Protein AF-A0A5V8R9X7-F1 (afdb_monomer_lite)

Radius of gyration: 27.25 Å; chains: 1; bounding box: 71×39×80 Å

Sequence (173 aa):
MAIPPTCKEIFMNTALLAPFISIALSGVGVYTHYYFKKYQASMDQCQKVHKMMVDTLLGTKRLFSRSAPAQALKSELRIMQQQLSQEAQKLDKMTIRLPLKRLQREQRHILRHADWLLHYLDSHLADNEGKFFLFLHDLAMDSDDKVLDFLTSLHDTKRFRNCRLQTGSTTCP

Organism: Salmonella typhimurium (NCBI:txid90371)

Secondary structure (DSSP, 8-state):
-PPPPPHHHHHHHHHHHHHHHHHHHHHHHHHHHHHHHHHHHHHHHHHHHHHHHHHHHHHHHHHHTS---HHHHHHHHHHHHHHHHHHHHHHHHHHHT-S-HHHHHHHHHHHHHHHHHHHHHHHHHSS-HHHHHHHHHHHHTT--HHHHHHHHHHHTHHHHHHTS---------

Foldseek 3Di:
DDDPDDPVVVVVVVVVVVVVVVVVVVVVVVVVVVLVVLLVVLVVLLVVLLVLLVVLLVLLLCLLVDPDALVVSLVVSVVSLVVSVVSLVVSVVSLVPRPDVVSSVVSVLSSVLNVVSSVVSVVLSPDDSVSVSVVSVCSNVVNPPVVVVSVVSSVCVVVVVVVPPPPDDDDDD

Structure (mmCIF, N/CA/C/O backbone):
data_AF-A0A5V8R9X7-F1
#
_entry.id   AF-A0A5V8R9X7-F1
#
loop_
_atom_site.group_PDB
_atom_site.id
_atom_site.type_symbol
_atom_site.label_atom_id
_atom_site.label_alt_id
_atom_site.label_comp_id
_atom_site.label_asym_id
_atom_site.label_entity_id
_atom_site.label_seq_id
_atom_site.pdbx_PDB_ins_code
_atom_site.Cartn_x
_atom_site.Cartn_y
_atom_site.Cartn_z
_atom_site.occupancy
_atom_site.B_iso_or_equiv
_atom_site.auth_seq_id
_atom_site.auth_comp_id
_atom_site.auth_asym_id
_atom_site.auth_atom_id
_atom_site.pdbx_PDB_model_num
ATOM 1 N N . MET A 1 1 ? -50.287 -7.843 54.146 1.00 41.28 1 MET A N 1
ATOM 2 C CA . MET A 1 1 ? -49.637 -6.562 54.500 1.00 41.28 1 MET A CA 1
ATOM 3 C C . MET A 1 1 ? -48.149 -6.712 54.241 1.00 41.28 1 MET A C 1
ATOM 5 O O . MET A 1 1 ? -47.549 -7.597 54.833 1.00 41.28 1 MET A O 1
ATOM 9 N N . ALA A 1 2 ? -47.580 -5.938 53.314 1.00 51.66 2 ALA A N 1
ATOM 10 C CA . ALA A 1 2 ? -46.136 -5.924 53.084 1.00 51.66 2 ALA A CA 1
ATOM 11 C C . ALA A 1 2 ? -45.490 -5.000 54.125 1.00 51.66 2 ALA A C 1
ATOM 13 O O . ALA A 1 2 ? -45.875 -3.837 54.234 1.00 51.66 2 ALA A O 1
ATOM 14 N N . ILE A 1 3 ? -44.575 -5.540 54.928 1.00 56.75 3 ILE A N 1
ATOM 15 C CA . ILE A 1 3 ? -43.824 -4.782 55.933 1.00 56.75 3 ILE A CA 1
ATOM 16 C C . ILE A 1 3 ? -42.890 -3.826 55.171 1.00 56.75 3 ILE A C 1
ATOM 18 O O . ILE A 1 3 ? -42.148 -4.299 54.306 1.00 56.75 3 ILE A O 1
ATOM 22 N N . PRO A 1 4 ? -42.934 -2.504 55.420 1.00 57.56 4 PRO A N 1
ATOM 23 C CA . PRO A 1 4 ? -42.041 -1.576 54.743 1.00 57.56 4 PRO A CA 1
ATOM 24 C C . PRO A 1 4 ? -40.592 -1.858 55.174 1.00 57.56 4 PRO A C 1
ATOM 26 O O . PRO A 1 4 ? -40.348 -2.059 56.367 1.00 57.56 4 PRO A O 1
ATOM 29 N N . PRO A 1 5 ? -39.633 -1.888 54.233 1.00 59.72 5 PRO A N 1
ATOM 30 C CA . PRO A 1 5 ? -38.238 -2.162 54.554 1.00 59.72 5 PRO A CA 1
ATOM 31 C C . PRO A 1 5 ? -37.703 -1.108 55.525 1.00 59.72 5 PRO A C 1
ATOM 33 O O . PRO A 1 5 ? -38.011 0.084 55.418 1.00 59.72 5 PRO A O 1
ATOM 36 N N . THR A 1 6 ? -36.903 -1.543 56.495 1.00 61.88 6 THR A N 1
ATOM 37 C CA . THR A 1 6 ? -36.359 -0.634 57.515 1.00 61.88 6 THR A CA 1
ATOM 38 C C . THR A 1 6 ? -35.260 0.255 56.923 1.00 61.88 6 THR A C 1
ATOM 40 O O . THR A 1 6 ? -34.470 -0.192 56.094 1.00 61.88 6 THR A O 1
ATOM 43 N N . CYS A 1 7 ? -35.140 1.515 57.371 1.00 52.22 7 CYS A N 1
ATOM 44 C CA . CYS A 1 7 ? -34.107 2.453 56.883 1.00 52.22 7 CYS A CA 1
ATOM 45 C C . CYS A 1 7 ? -32.673 1.879 56.913 1.00 52.22 7 CYS A C 1
ATOM 47 O O . CYS A 1 7 ? -31.849 2.252 56.081 1.00 52.22 7 CYS A O 1
ATOM 49 N N . LYS A 1 8 ? -32.373 0.950 57.835 1.00 54.28 8 LYS A N 1
ATOM 50 C CA . LYS A 1 8 ? -31.089 0.229 57.897 1.00 54.28 8 LYS A CA 1
ATOM 51 C C . LYS A 1 8 ? -30.865 -0.711 56.706 1.00 54.28 8 LYS A C 1
A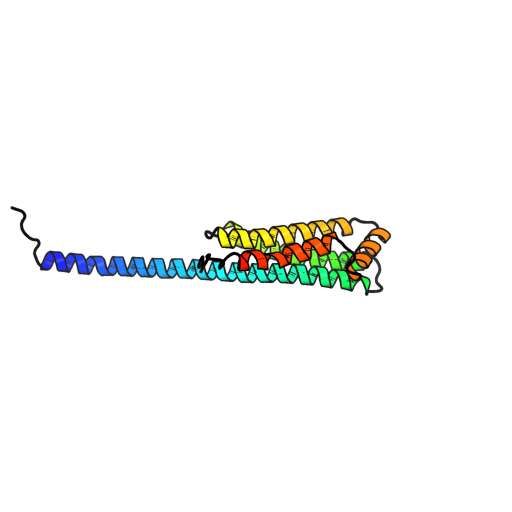TOM 53 O O . LYS A 1 8 ? -29.750 -0.749 56.196 1.00 54.28 8 LYS A O 1
ATOM 58 N N . GLU A 1 9 ? -31.890 -1.427 56.246 1.00 57.12 9 GLU A N 1
ATOM 59 C CA . GLU A 1 9 ? -31.803 -2.313 55.072 1.00 57.12 9 GLU A CA 1
ATOM 60 C C . GLU A 1 9 ? -31.612 -1.524 53.777 1.00 57.12 9 GLU A C 1
ATOM 62 O O . GLU A 1 9 ? -30.833 -1.930 52.915 1.00 57.12 9 GLU A O 1
ATOM 67 N N . ILE A 1 10 ? -32.275 -0.370 53.655 1.00 57.19 10 ILE A N 1
ATOM 68 C CA . ILE A 1 10 ? -32.095 0.529 52.510 1.00 57.19 10 ILE A CA 1
ATOM 69 C C . ILE A 1 10 ? -30.645 1.028 52.489 1.00 57.19 10 ILE A C 1
ATOM 71 O O . ILE A 1 10 ? -29.976 0.883 51.475 1.00 57.19 10 ILE A O 1
ATOM 75 N N . PHE A 1 11 ? -30.120 1.515 53.620 1.00 56.19 11 PHE A N 1
ATOM 76 C CA . PHE A 1 11 ? -28.756 2.052 53.713 1.00 56.19 11 PHE A CA 1
ATOM 77 C C . PHE A 1 11 ? -27.657 0.994 53.492 1.00 56.19 11 PHE A C 1
ATOM 79 O O . PHE A 1 11 ? -26.683 1.271 52.791 1.00 56.19 11 PHE A O 1
ATOM 86 N N . MET A 1 12 ? -27.810 -0.224 54.033 1.00 56.38 12 MET A N 1
ATOM 87 C CA . MET A 1 12 ? -26.865 -1.330 53.793 1.00 56.38 12 MET A CA 1
ATOM 88 C C . MET A 1 12 ? -26.815 -1.731 52.315 1.00 56.38 12 MET A C 1
ATOM 90 O O . MET A 1 12 ? -25.728 -1.957 51.781 1.00 56.38 12 MET A O 1
ATOM 94 N N . ASN A 1 13 ? -27.966 -1.769 51.638 1.00 60.09 13 ASN A N 1
ATOM 95 C CA . ASN A 1 13 ? -28.026 -2.092 50.214 1.00 60.09 13 ASN A CA 1
ATOM 96 C C . ASN A 1 13 ? -27.378 -1.004 49.349 1.00 60.09 13 ASN A C 1
ATOM 98 O O . ASN A 1 13 ? -26.625 -1.339 48.435 1.00 60.09 13 ASN A O 1
ATOM 102 N N . THR A 1 14 ? -27.573 0.285 49.653 1.00 57.34 14 THR A N 1
ATOM 103 C CA . THR A 1 14 ? -26.908 1.378 48.918 1.00 57.34 14 THR A CA 1
ATOM 104 C C . THR A 1 14 ? -25.397 1.416 49.164 1.00 57.34 14 THR A C 1
ATOM 106 O O . THR A 1 14 ? -24.632 1.667 48.231 1.00 57.34 14 THR A O 1
ATOM 109 N N . ALA A 1 15 ? -24.952 1.133 50.394 1.00 61.56 15 ALA A N 1
ATOM 110 C CA . ALA A 1 15 ? -23.534 1.091 50.761 1.00 61.56 15 ALA A CA 1
ATOM 111 C C . ALA A 1 15 ? -22.786 -0.091 50.124 1.00 61.56 15 ALA A C 1
ATOM 113 O O . ALA A 1 15 ? -21.604 0.038 49.817 1.00 61.56 15 ALA A O 1
ATOM 114 N N . LEU A 1 16 ? -23.468 -1.217 49.884 1.00 61.19 16 LEU A N 1
ATOM 115 C CA . LEU A 1 16 ? -22.927 -2.342 49.116 1.00 61.19 16 LEU A CA 1
ATOM 116 C C . LEU A 1 16 ? -22.958 -2.077 47.605 1.00 61.19 16 LEU A C 1
ATOM 118 O O . LEU A 1 16 ? -22.010 -2.438 46.915 1.00 61.19 16 LEU A O 1
ATOM 122 N N . LEU A 1 17 ? -23.989 -1.400 47.087 1.00 62.12 17 LEU A N 1
ATOM 123 C CA . LEU A 1 17 ? -24.125 -1.060 45.662 1.00 62.12 17 LEU A CA 1
ATOM 124 C C . LEU A 1 17 ? -23.114 -0.017 45.175 1.00 62.12 17 LEU A C 1
ATOM 126 O O . LEU A 1 17 ? -22.615 -0.137 44.057 1.00 62.12 17 LEU A O 1
ATOM 130 N N . ALA A 1 18 ? -22.791 0.995 45.982 1.00 66.00 18 ALA A N 1
ATOM 131 C CA . ALA A 1 18 ? -21.874 2.066 45.581 1.00 66.00 18 ALA A CA 1
ATOM 132 C C . ALA A 1 18 ? -20.462 1.564 45.178 1.00 66.00 18 ALA A C 1
ATOM 134 O O . ALA A 1 18 ? -19.974 1.979 44.123 1.00 66.00 18 ALA A O 1
ATOM 135 N N . PRO A 1 19 ? -19.819 0.632 45.914 1.00 70.06 19 PRO A N 1
ATOM 136 C CA . PRO A 1 19 ? -18.593 -0.037 45.484 1.00 70.06 19 PRO A CA 1
ATOM 137 C C . PRO A 1 19 ? -18.738 -0.778 44.151 1.00 70.06 19 PRO A C 1
ATOM 139 O O . PRO A 1 19 ? -17.878 -0.629 43.287 1.00 70.06 19 PRO A O 1
ATOM 142 N N . PHE A 1 20 ? -19.826 -1.530 43.942 1.00 61.88 20 PHE A N 1
ATOM 143 C CA . PHE A 1 20 ? -20.054 -2.252 42.681 1.00 61.88 20 PHE A CA 1
ATOM 144 C C . PHE A 1 20 ? -20.238 -1.300 41.496 1.00 61.88 20 PHE A C 1
ATOM 146 O O . PHE A 1 20 ? -19.642 -1.516 40.442 1.00 61.88 20 PHE A O 1
ATOM 153 N N . ILE A 1 21 ? -21.009 -0.224 41.674 1.00 63.03 21 ILE A N 1
ATOM 154 C CA . ILE A 1 21 ? -21.211 0.811 40.652 1.00 63.03 21 ILE A CA 1
ATOM 155 C C . ILE A 1 21 ? -19.882 1.510 40.336 1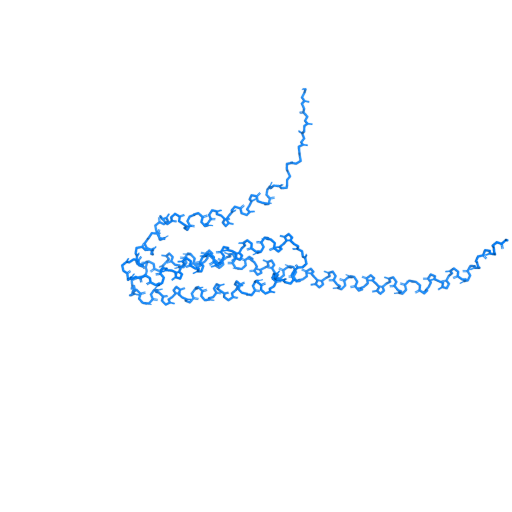.00 63.03 21 ILE A C 1
ATOM 157 O O . ILE A 1 21 ? -19.557 1.706 39.168 1.00 63.03 21 ILE A O 1
ATOM 161 N N . SER A 1 22 ? -19.082 1.833 41.355 1.00 61.75 22 SER A N 1
ATOM 162 C CA . SER A 1 22 ? -17.768 2.466 41.188 1.00 61.75 22 SER A CA 1
ATOM 163 C C . SER A 1 22 ? -16.769 1.558 40.458 1.00 61.75 22 SER A C 1
ATOM 165 O O . SER A 1 22 ? -16.110 1.992 39.512 1.00 61.75 22 SER A O 1
ATOM 167 N N . ILE A 1 23 ? -16.706 0.270 40.818 1.00 65.56 23 ILE A N 1
ATOM 168 C CA . ILE A 1 23 ? -15.865 -0.729 40.138 1.00 65.56 23 ILE A CA 1
ATOM 169 C C . ILE A 1 23 ? -16.316 -0.915 38.684 1.00 65.56 23 ILE A C 1
ATOM 171 O O . ILE A 1 23 ? -15.474 -0.950 37.786 1.00 65.56 23 ILE A O 1
ATOM 175 N N . ALA A 1 24 ? -17.625 -0.980 38.430 1.00 58.44 24 ALA A N 1
ATOM 176 C CA . ALA A 1 24 ? -18.168 -1.091 37.079 1.00 58.44 24 ALA A CA 1
ATOM 177 C C . ALA A 1 24 ? -17.845 0.150 36.230 1.00 58.44 24 ALA A C 1
ATOM 179 O O . ALA A 1 24 ? -17.362 0.010 35.108 1.00 58.44 24 ALA A O 1
ATOM 180 N N . LEU A 1 25 ? -18.035 1.361 36.763 1.00 62.69 25 LEU A N 1
ATOM 181 C CA . LEU A 1 25 ? -17.702 2.615 36.076 1.00 62.69 25 LEU A CA 1
ATOM 182 C C . LEU A 1 25 ? -16.195 2.751 35.819 1.00 62.69 25 LEU A C 1
ATOM 184 O O . LEU A 1 25 ? -15.800 3.157 34.727 1.00 62.69 25 LEU A O 1
ATOM 188 N N . SER A 1 26 ? -15.354 2.355 36.777 1.00 63.88 26 SER A N 1
ATOM 189 C CA . SER A 1 26 ? -13.895 2.311 36.618 1.00 63.88 26 SER A CA 1
ATOM 190 C C . SER A 1 26 ? -13.477 1.314 35.532 1.00 63.88 26 SER A C 1
ATOM 192 O O . SER A 1 26 ? -12.723 1.662 34.621 1.00 63.88 26 SER A O 1
ATOM 194 N N . GLY A 1 27 ? -14.043 0.103 35.545 1.00 60.56 27 GLY A N 1
ATOM 195 C CA . GLY A 1 27 ? -13.812 -0.912 34.515 1.00 60.56 27 GLY A CA 1
ATOM 196 C C . GLY A 1 27 ? -14.247 -0.451 33.121 1.00 60.56 27 GLY A C 1
ATOM 197 O O . GLY A 1 27 ? -13.505 -0.627 32.153 1.00 60.56 27 GLY A O 1
ATOM 198 N N . VAL A 1 28 ? -15.402 0.215 33.014 1.00 64.75 28 VAL A N 1
ATOM 199 C CA . VAL A 1 28 ? -15.878 0.837 31.767 1.00 64.75 28 VAL A CA 1
ATOM 200 C C . VAL A 1 28 ? -14.951 1.977 31.329 1.00 64.75 28 VAL A C 1
ATOM 202 O O . VAL A 1 28 ? -14.649 2.088 30.141 1.00 64.75 28 VAL A O 1
ATOM 205 N N . GLY A 1 29 ? -14.438 2.788 32.255 1.00 61.56 29 GLY A N 1
ATOM 206 C CA . GLY A 1 29 ? -13.463 3.847 31.976 1.00 61.56 29 GLY A CA 1
ATOM 207 C C . GLY A 1 29 ? -12.145 3.309 31.407 1.00 61.56 29 GLY A C 1
ATOM 208 O O . GLY A 1 29 ? -11.676 3.771 30.367 1.00 61.56 29 GLY A O 1
ATOM 209 N N . VAL A 1 30 ? -11.580 2.268 32.023 1.00 69.62 30 VAL A N 1
ATOM 210 C CA . VAL A 1 30 ? -10.359 1.604 31.533 1.00 69.62 30 VAL A CA 1
ATOM 211 C C . VAL A 1 30 ? -10.602 0.943 30.173 1.00 69.62 30 VAL A C 1
ATOM 213 O O . VAL A 1 30 ? -9.785 1.082 29.259 1.00 69.62 30 VAL A O 1
ATOM 216 N N . TYR A 1 31 ? -11.744 0.273 30.006 1.00 64.94 31 TYR A N 1
ATOM 217 C CA . TYR A 1 31 ? -12.138 -0.362 28.748 1.00 64.94 31 TYR A CA 1
ATOM 218 C C . TYR A 1 31 ? -12.273 0.668 27.619 1.00 64.94 31 TYR A C 1
ATOM 220 O O . TYR A 1 31 ? -11.653 0.535 26.563 1.00 64.94 31 TYR A O 1
ATOM 228 N N . THR A 1 32 ? -13.035 1.737 27.844 1.00 68.94 32 THR A N 1
ATOM 229 C CA . THR A 1 32 ? -13.243 2.804 26.854 1.00 68.94 32 THR A CA 1
ATOM 230 C C . THR A 1 32 ? -11.936 3.509 26.495 1.00 68.94 32 THR A C 1
ATOM 232 O O . THR A 1 32 ? -11.665 3.694 25.306 1.00 68.94 32 THR A O 1
ATOM 235 N N . HIS A 1 33 ? -11.077 3.805 27.475 1.00 75.38 33 HIS A N 1
ATOM 236 C CA . HIS A 1 33 ? -9.753 4.388 27.240 1.00 75.38 33 HIS A CA 1
ATOM 237 C C . HIS A 1 33 ? -8.843 3.467 26.409 1.00 75.38 33 HIS A C 1
ATOM 239 O O . HIS A 1 33 ? -8.207 3.917 25.450 1.00 75.38 33 HIS A O 1
ATOM 245 N N . TYR A 1 34 ? -8.817 2.167 26.722 1.00 78.06 34 TYR A N 1
ATOM 246 C CA . TYR A 1 34 ? -8.037 1.177 25.976 1.00 78.06 34 TYR A CA 1
ATOM 247 C C . TYR A 1 34 ? -8.439 1.130 24.494 1.00 78.06 34 TYR A C 1
ATOM 249 O O . TYR A 1 34 ? -7.583 1.216 23.606 1.00 78.06 34 TYR A O 1
ATOM 257 N N . TYR A 1 35 ? -9.742 1.044 24.211 1.00 76.12 35 TYR A N 1
ATOM 258 C CA . TYR A 1 35 ? -10.230 1.032 22.832 1.00 76.12 35 TYR A CA 1
ATOM 259 C C . TYR A 1 35 ? -9.989 2.369 22.129 1.00 76.12 35 TYR A C 1
ATOM 261 O O . TYR A 1 35 ? -9.578 2.356 20.970 1.00 76.12 35 TYR A O 1
ATOM 269 N N . PHE A 1 36 ? -10.156 3.503 22.817 1.00 79.56 36 PHE A N 1
ATOM 270 C CA . PHE A 1 36 ? -9.861 4.828 22.264 1.00 79.56 36 PHE A CA 1
ATOM 271 C C . PHE A 1 36 ? -8.408 4.950 21.793 1.00 79.56 36 PHE A C 1
ATOM 273 O O . PHE A 1 36 ? -8.159 5.315 20.642 1.00 79.56 36 PHE A O 1
ATOM 280 N N . LYS A 1 37 ? -7.447 4.537 22.626 1.00 84.44 37 LYS A N 1
ATOM 281 C CA . LYS A 1 37 ? -6.022 4.540 22.263 1.00 84.44 37 LYS A CA 1
ATOM 282 C C . LYS A 1 37 ? -5.735 3.647 21.052 1.00 84.44 37 LYS A C 1
ATOM 284 O O . LYS A 1 37 ? -4.972 4.026 20.164 1.00 84.44 37 LY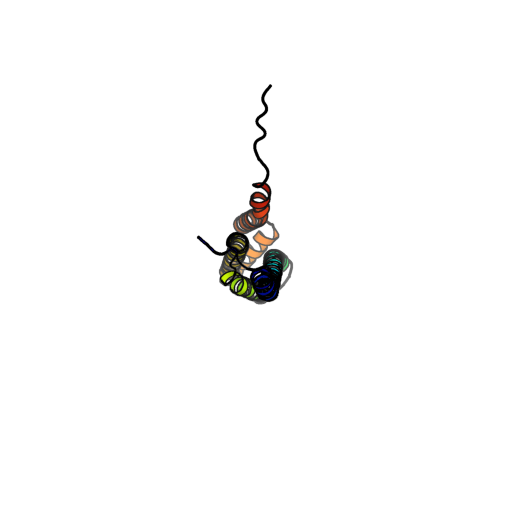S A O 1
ATOM 289 N N . LYS A 1 38 ? -6.379 2.476 20.981 1.00 83.31 38 LYS A N 1
ATOM 290 C CA . LYS A 1 38 ? -6.268 1.561 19.834 1.00 83.31 38 LYS A CA 1
ATOM 291 C C . LYS A 1 38 ? -6.850 2.173 18.553 1.00 83.31 38 LYS A C 1
ATOM 293 O O . LYS A 1 38 ? -6.259 2.008 17.486 1.00 83.31 38 LYS A O 1
ATOM 298 N N . TYR A 1 39 ? -7.971 2.890 18.649 1.00 82.12 39 TYR A N 1
ATOM 299 C CA . TYR A 1 39 ? -8.571 3.603 17.518 1.00 82.12 39 TYR A CA 1
ATOM 300 C C . TYR A 1 39 ? -7.651 4.703 16.992 1.00 82.12 39 TYR A C 1
ATOM 302 O O . TYR A 1 39 ? -7.429 4.776 15.783 1.00 82.12 39 TYR A O 1
ATOM 310 N N . GLN A 1 40 ? -7.078 5.508 17.886 1.00 83.44 40 GLN A N 1
ATOM 311 C CA . GLN A 1 40 ? -6.169 6.587 17.510 1.00 83.44 40 GLN A CA 1
ATOM 312 C C . GLN A 1 40 ? -4.903 6.052 16.831 1.00 83.44 40 GLN A C 1
ATOM 314 O O . GLN A 1 40 ? -4.611 6.442 15.705 1.00 83.44 40 GLN A O 1
ATOM 319 N N . ALA A 1 41 ? -4.236 5.058 17.427 1.00 87.25 41 ALA A N 1
ATOM 320 C CA . ALA A 1 41 ? -3.049 4.439 16.828 1.00 87.25 41 ALA A CA 1
ATOM 321 C C . ALA A 1 41 ? -3.327 3.853 15.432 1.00 87.25 41 ALA A C 1
ATOM 323 O O . ALA A 1 41 ? -2.495 3.927 14.528 1.00 87.25 41 ALA A O 1
ATOM 324 N N . SER A 1 42 ? -4.516 3.279 15.242 1.00 85.25 42 SER A N 1
ATOM 325 C CA . SER A 1 42 ? -4.938 2.740 13.954 1.00 85.25 42 SER A CA 1
ATOM 326 C C . SER A 1 42 ? -5.206 3.832 12.911 1.00 85.25 42 SER A C 1
ATOM 328 O O . SER A 1 42 ? -4.931 3.622 11.730 1.00 85.25 42 SER A O 1
ATOM 330 N N . MET A 1 43 ? -5.718 4.992 13.327 1.00 85.81 43 MET A N 1
ATOM 331 C CA . MET A 1 43 ? -5.881 6.161 12.461 1.00 85.81 43 MET A CA 1
ATOM 332 C C . MET A 1 43 ? -4.542 6.766 12.056 1.00 85.81 43 MET A C 1
ATOM 334 O O . MET A 1 43 ? -4.341 7.034 10.872 1.00 85.81 43 MET A O 1
ATOM 338 N N . ASP A 1 44 ? -3.615 6.909 12.999 1.00 89.50 44 ASP A N 1
ATOM 339 C CA . ASP A 1 44 ? -2.271 7.423 12.725 1.00 89.50 44 ASP A CA 1
ATOM 340 C C . ASP A 1 44 ? -1.542 6.513 11.726 1.00 89.50 44 ASP A C 1
ATOM 342 O O . ASP A 1 44 ? -0.962 6.972 10.740 1.00 89.50 44 ASP A O 1
ATOM 346 N N . GLN A 1 45 ? -1.654 5.194 11.913 1.00 91.12 45 GLN A N 1
ATOM 347 C CA . GLN A 1 45 ? -1.113 4.210 10.977 1.00 91.12 45 GLN A CA 1
ATOM 348 C C . GLN A 1 45 ? -1.784 4.300 9.594 1.00 91.12 45 GLN A C 1
ATOM 350 O O . GLN A 1 45 ? -1.110 4.178 8.573 1.00 91.12 45 GLN A O 1
ATOM 355 N N . CYS A 1 46 ? -3.093 4.550 9.538 1.00 89.12 46 CYS A N 1
ATOM 356 C CA . CYS A 1 46 ? -3.818 4.743 8.283 1.00 89.12 46 CYS A CA 1
ATOM 357 C C . CYS A 1 46 ? -3.320 5.975 7.516 1.00 89.12 46 CYS A C 1
ATOM 359 O O . CYS A 1 46 ? -3.085 5.902 6.309 1.00 89.12 46 CYS A O 1
ATOM 361 N N . GLN A 1 47 ? -3.120 7.095 8.213 1.00 88.69 47 GLN A N 1
ATOM 362 C CA . GLN A 1 47 ? -2.555 8.313 7.630 1.00 88.69 47 GLN A CA 1
ATOM 363 C C . GLN A 1 47 ? -1.118 8.096 7.154 1.00 88.69 47 GLN A C 1
ATOM 365 O O . GLN A 1 47 ? -0.745 8.587 6.088 1.00 88.69 47 GLN A O 1
ATOM 370 N N . LYS A 1 48 ? -0.329 7.321 7.906 1.00 92.62 48 LYS A N 1
ATOM 371 C CA . LYS A 1 48 ? 1.030 6.944 7.517 1.00 92.62 48 LYS A CA 1
ATOM 372 C C . LYS A 1 48 ? 1.045 6.153 6.208 1.00 92.62 48 LYS A C 1
ATOM 374 O O . LYS A 1 48 ? 1.777 6.531 5.301 1.00 92.62 48 LYS A O 1
ATOM 379 N N . VAL A 1 49 ? 0.220 5.110 6.084 1.00 91.62 49 VAL A N 1
ATOM 380 C CA . VAL A 1 49 ? 0.117 4.316 4.842 1.00 91.62 49 VAL A CA 1
ATOM 381 C C . VAL A 1 49 ? -0.334 5.191 3.677 1.00 91.62 49 VAL A C 1
ATOM 383 O O . VAL A 1 49 ? 0.271 5.145 2.612 1.00 91.62 49 VAL A O 1
ATOM 386 N N . HIS A 1 50 ? -1.337 6.045 3.894 1.00 90.50 50 HIS A N 1
ATOM 387 C CA . HIS A 1 50 ? -1.787 6.999 2.884 1.00 90.50 50 HIS A CA 1
ATOM 388 C C . HIS A 1 50 ? -0.652 7.903 2.387 1.00 90.50 50 HIS A C 1
ATOM 390 O O . HIS A 1 50 ? -0.429 8.012 1.184 1.00 90.50 50 HIS A O 1
ATOM 396 N N . LYS A 1 51 ? 0.105 8.504 3.310 1.00 91.50 51 LYS A N 1
ATOM 397 C CA . LYS A 1 51 ? 1.262 9.332 2.964 1.00 91.50 51 LYS A CA 1
ATOM 398 C C . LYS A 1 51 ? 2.328 8.527 2.214 1.00 91.50 51 LYS A C 1
ATOM 400 O O . LYS A 1 51 ? 2.820 8.994 1.197 1.00 91.50 51 LYS A O 1
ATOM 405 N N . MET A 1 52 ? 2.622 7.304 2.653 1.00 94.44 52 MET A N 1
ATOM 406 C CA . MET A 1 52 ? 3.614 6.450 1.996 1.00 94.44 52 MET A CA 1
ATOM 407 C C . MET A 1 52 ? 3.214 6.021 0.585 1.00 94.44 52 MET A C 1
ATOM 409 O O . MET A 1 52 ? 4.098 5.881 -0.253 1.00 94.44 52 MET A O 1
ATOM 413 N N . MET A 1 53 ? 1.925 5.840 0.285 1.00 93.75 53 MET A N 1
ATOM 414 C CA . MET A 1 53 ? 1.482 5.601 -1.096 1.00 93.75 53 MET A CA 1
ATOM 415 C C . MET A 1 53 ? 1.824 6.791 -1.998 1.00 93.75 53 MET A C 1
ATOM 417 O O . MET A 1 53 ? 2.404 6.611 -3.067 1.00 93.75 53 MET A O 1
ATOM 421 N N . VAL A 1 54 ? 1.523 8.010 -1.535 1.00 92.19 54 VAL A N 1
ATOM 422 C CA . VAL A 1 54 ? 1.845 9.250 -2.259 1.00 92.19 54 VAL A CA 1
ATOM 423 C C . VAL A 1 54 ? 3.360 9.417 -2.405 1.00 92.19 54 VAL A C 1
ATOM 425 O O . VAL A 1 54 ? 3.843 9.691 -3.502 1.00 92.19 54 VAL A O 1
ATOM 428 N N . ASP A 1 55 ? 4.118 9.190 -1.330 1.00 92.81 55 ASP A N 1
ATOM 429 C CA . ASP A 1 55 ? 5.580 9.277 -1.342 1.00 92.81 55 ASP A CA 1
ATOM 430 C C . ASP A 1 55 ? 6.202 8.220 -2.272 1.00 92.81 55 ASP A C 1
ATOM 432 O O . ASP A 1 55 ? 7.166 8.520 -2.972 1.00 92.81 55 ASP A O 1
ATOM 436 N N . THR A 1 56 ? 5.634 7.009 -2.341 1.00 93.00 56 THR A N 1
ATOM 437 C CA . THR A 1 56 ? 6.084 5.943 -3.254 1.00 93.00 56 THR A CA 1
ATOM 438 C C . THR A 1 56 ? 5.863 6.345 -4.707 1.00 93.00 56 THR A C 1
ATOM 440 O O . THR A 1 56 ? 6.771 6.198 -5.523 1.00 93.00 56 THR A O 1
ATOM 443 N N . LEU A 1 57 ? 4.697 6.905 -5.043 1.00 90.62 57 LEU A N 1
ATOM 444 C CA . LEU A 1 57 ? 4.428 7.419 -6.389 1.00 90.62 57 LEU A CA 1
ATOM 445 C C . LEU A 1 57 ? 5.388 8.554 -6.755 1.00 90.62 57 LEU A C 1
ATOM 447 O O . LEU A 1 57 ? 6.003 8.522 -7.819 1.00 90.62 57 LEU A O 1
ATOM 451 N N . LEU A 1 58 ? 5.577 9.522 -5.858 1.00 90.69 58 LEU A N 1
ATOM 452 C CA . LEU A 1 58 ? 6.502 10.635 -6.076 1.00 90.69 58 LEU A CA 1
ATOM 453 C C . LEU A 1 58 ? 7.956 10.159 -6.212 1.00 90.69 58 LEU A C 1
ATOM 455 O O . LEU A 1 58 ? 8.694 10.647 -7.067 1.00 90.69 58 LEU A O 1
ATOM 459 N N . GLY A 1 59 ? 8.368 9.200 -5.383 1.00 90.06 59 GLY A N 1
ATOM 460 C CA . GLY A 1 59 ? 9.675 8.556 -5.461 1.00 90.06 59 GLY A CA 1
ATOM 461 C C . GLY A 1 59 ? 9.868 7.837 -6.791 1.00 90.06 59 GLY A C 1
ATOM 462 O O . GLY A 1 59 ? 10.894 8.029 -7.436 1.00 90.06 59 GLY A O 1
ATOM 463 N N . THR A 1 60 ? 8.851 7.106 -7.249 1.00 89.94 60 THR A N 1
ATOM 464 C CA . THR A 1 60 ? 8.865 6.401 -8.539 1.00 89.94 60 THR A CA 1
ATOM 465 C C . THR A 1 60 ? 9.000 7.377 -9.706 1.00 89.94 60 THR A C 1
ATOM 467 O O . THR A 1 60 ? 9.849 7.168 -10.564 1.00 89.94 60 THR A O 1
ATOM 470 N N . LYS A 1 61 ? 8.275 8.505 -9.700 1.00 90.12 61 LYS A N 1
ATOM 471 C CA . LYS A 1 61 ? 8.441 9.573 -10.709 1.00 90.12 61 LYS A CA 1
ATOM 472 C C . LYS A 1 61 ? 9.873 10.093 -10.768 1.00 90.12 61 LYS A C 1
ATOM 474 O O . LYS A 1 61 ? 10.444 10.273 -11.840 1.00 90.12 61 LYS A O 1
ATOM 479 N N . ARG A 1 62 ? 10.488 10.303 -9.601 1.00 91.06 62 ARG A N 1
ATOM 480 C CA . ARG A 1 62 ? 11.872 10.789 -9.504 1.00 91.06 62 ARG A CA 1
ATOM 481 C C . ARG A 1 62 ? 12.893 9.785 -10.034 1.00 91.06 62 ARG A C 1
ATOM 483 O O . ARG A 1 62 ? 13.965 10.222 -10.447 1.00 91.06 62 ARG A O 1
ATOM 490 N N . LEU A 1 63 ? 12.578 8.488 -10.080 1.00 91.06 63 LEU A N 1
ATOM 491 C CA . LEU A 1 63 ? 13.468 7.487 -10.677 1.00 91.06 63 LEU A CA 1
ATOM 492 C C . LEU A 1 63 ? 13.764 7.794 -12.146 1.00 91.06 63 LEU A C 1
ATOM 494 O O . LEU A 1 63 ? 14.891 7.580 -12.575 1.00 91.06 63 LEU A O 1
ATOM 498 N N . PHE A 1 64 ? 12.810 8.362 -12.891 1.00 87.88 64 PHE A N 1
ATOM 499 C CA . PHE A 1 64 ? 13.032 8.741 -14.289 1.00 87.88 64 PHE A CA 1
ATOM 500 C C . PHE A 1 64 ? 14.131 9.802 -14.453 1.00 87.88 64 PHE A C 1
ATOM 502 O O . PHE A 1 64 ? 14.906 9.767 -15.402 1.00 87.88 64 PHE A O 1
ATOM 509 N N . SER A 1 65 ? 14.242 10.729 -13.498 1.00 85.38 65 SER A N 1
ATOM 510 C CA . SER A 1 65 ? 15.266 11.784 -13.525 1.00 85.38 65 SER A CA 1
ATOM 511 C C . SER A 1 65 ? 16.678 11.286 -13.196 1.00 85.38 65 SER A C 1
ATOM 513 O O . SER A 1 65 ? 17.648 12.028 -13.357 1.00 85.38 65 SER A O 1
ATOM 515 N N . ARG A 1 66 ? 16.817 10.040 -12.724 1.00 85.62 66 ARG A N 1
ATOM 516 C CA . ARG A 1 66 ? 18.117 9.434 -12.440 1.00 85.62 66 ARG A CA 1
ATOM 517 C C . ARG A 1 66 ? 18.668 8.787 -13.702 1.00 85.62 66 ARG A C 1
ATOM 519 O O . ARG A 1 66 ? 18.113 7.824 -14.219 1.00 85.62 66 ARG A O 1
ATOM 526 N N . SER A 1 67 ? 19.827 9.260 -14.141 1.00 77.12 67 SER A N 1
ATOM 527 C CA . SER A 1 67 ? 20.659 8.599 -15.145 1.00 77.12 67 SER A CA 1
ATOM 528 C C . SER A 1 67 ? 21.315 7.346 -14.547 1.00 77.12 67 SER A C 1
ATOM 530 O O . SER A 1 67 ? 22.494 7.336 -14.199 1.00 77.12 67 SER A O 1
ATOM 532 N N . ALA A 1 68 ? 20.521 6.287 -14.383 1.00 88.81 68 ALA A N 1
ATOM 533 C CA . ALA A 1 68 ? 20.933 5.004 -13.821 1.00 88.81 68 ALA A CA 1
ATOM 534 C C . ALA A 1 68 ? 20.415 3.830 -14.676 1.00 88.81 68 ALA A C 1
ATOM 536 O O . ALA A 1 68 ? 19.396 3.964 -15.359 1.00 88.81 68 ALA A O 1
ATOM 537 N N . PRO A 1 69 ? 21.089 2.665 -14.648 1.00 89.44 69 PRO A N 1
ATOM 538 C CA . PRO A 1 69 ? 20.631 1.488 -15.380 1.00 89.44 69 PRO A CA 1
ATOM 539 C C . PRO A 1 69 ? 19.290 0.980 -14.833 1.00 89.44 69 PRO A C 1
ATOM 541 O O . PRO A 1 69 ? 19.024 1.068 -13.630 1.00 89.44 69 PRO A O 1
ATOM 544 N N . ALA A 1 70 ? 18.471 0.375 -15.700 1.00 89.94 70 ALA A N 1
ATOM 545 C CA . ALA A 1 70 ? 17.126 -0.100 -15.360 1.00 89.94 70 ALA A CA 1
ATOM 546 C C . ALA A 1 70 ? 17.109 -0.999 -14.115 1.00 89.94 70 ALA A C 1
ATOM 548 O O . ALA A 1 70 ? 16.243 -0.861 -13.255 1.00 89.94 70 ALA A O 1
ATOM 549 N N . GLN A 1 71 ? 18.095 -1.889 -13.975 1.00 91.19 71 GLN A N 1
ATOM 550 C CA . GLN A 1 71 ? 18.200 -2.789 -12.826 1.00 91.19 71 GLN A CA 1
ATOM 551 C C . GLN A 1 71 ? 18.366 -2.042 -11.493 1.00 91.19 71 GLN A C 1
ATOM 553 O O . GLN A 1 71 ? 17.765 -2.444 -10.494 1.00 91.19 71 GLN A O 1
ATOM 558 N N . ALA A 1 72 ? 19.124 -0.941 -11.477 1.00 92.06 72 ALA A N 1
ATOM 559 C CA . ALA A 1 72 ? 19.280 -0.111 -10.287 1.00 92.06 72 ALA A CA 1
ATOM 560 C C . ALA A 1 72 ? 17.955 0.579 -9.934 1.00 92.06 72 ALA A C 1
ATOM 562 O O . ALA A 1 72 ? 17.486 0.459 -8.804 1.00 92.06 72 ALA A O 1
ATOM 563 N N . LEU A 1 73 ? 17.289 1.191 -10.915 1.00 93.00 73 LEU A N 1
ATOM 564 C CA . LEU A 1 73 ? 15.987 1.841 -10.720 1.00 93.00 73 LEU A CA 1
ATOM 565 C C . LEU A 1 73 ? 14.915 0.858 -10.220 1.00 93.00 73 LEU A C 1
ATOM 567 O O . LEU A 1 73 ? 14.185 1.149 -9.272 1.00 93.00 73 LEU A O 1
ATOM 571 N N . LYS A 1 74 ? 14.860 -0.348 -10.797 1.00 93.19 74 LYS A N 1
ATOM 572 C CA . LYS A 1 74 ? 13.970 -1.426 -10.343 1.00 93.19 74 LYS A CA 1
ATOM 573 C C . LYS A 1 74 ? 14.259 -1.847 -8.904 1.00 93.19 74 LYS A C 1
ATOM 575 O O . LYS A 1 74 ? 13.327 -2.119 -8.150 1.00 93.19 74 LYS A O 1
ATOM 580 N N . SER A 1 75 ? 15.531 -1.905 -8.508 1.00 93.88 75 SER A N 1
ATOM 581 C CA . SER A 1 75 ? 15.901 -2.242 -7.130 1.00 93.88 75 SER A CA 1
ATOM 582 C C . SER A 1 75 ? 15.435 -1.178 -6.129 1.00 93.88 75 SER A C 1
ATOM 584 O O . SER A 1 75 ? 14.894 -1.524 -5.081 1.00 93.88 75 SER A O 1
ATOM 586 N N . GLU A 1 76 ? 15.540 0.105 -6.480 1.00 93.94 76 GLU A N 1
ATOM 587 C CA . GLU A 1 76 ? 15.050 1.204 -5.643 1.00 93.94 76 GLU A CA 1
ATOM 588 C C . GLU A 1 76 ? 13.524 1.185 -5.518 1.00 93.94 76 GLU A C 1
ATOM 590 O O . GLU A 1 76 ? 12.988 1.336 -4.417 1.00 93.94 76 GLU A O 1
ATOM 595 N N . LEU A 1 77 ? 12.817 0.919 -6.620 1.00 93.19 77 LEU A N 1
ATOM 596 C CA . LEU A 1 77 ? 11.364 0.765 -6.603 1.00 93.19 77 LEU A CA 1
ATOM 597 C C . LEU A 1 77 ? 10.919 -0.400 -5.706 1.00 93.19 77 LEU A C 1
ATOM 599 O O . LEU A 1 77 ? 9.991 -0.238 -4.912 1.00 93.19 77 LEU A O 1
ATOM 603 N N . ARG A 1 78 ? 11.618 -1.542 -5.755 1.00 94.94 78 ARG A N 1
ATOM 604 C CA . ARG A 1 78 ? 11.356 -2.682 -4.856 1.00 94.94 78 ARG A CA 1
ATOM 605 C C . ARG A 1 78 ? 11.501 -2.309 -3.385 1.00 94.94 78 ARG A C 1
ATOM 607 O O . ARG A 1 78 ? 10.675 -2.717 -2.573 1.00 94.94 78 ARG A O 1
ATOM 614 N N . ILE A 1 79 ? 12.519 -1.522 -3.035 1.00 95.00 79 ILE A N 1
ATOM 615 C CA . ILE A 1 79 ? 12.726 -1.068 -1.653 1.00 95.00 79 ILE A CA 1
ATOM 616 C C . ILE A 1 79 ? 11.540 -0.210 -1.192 1.00 95.00 79 ILE A C 1
ATOM 618 O O . ILE A 1 79 ? 11.002 -0.446 -0.108 1.00 95.00 79 ILE A O 1
ATOM 622 N N . MET A 1 80 ? 11.087 0.738 -2.021 1.00 95.00 80 MET A N 1
ATOM 623 C CA . MET A 1 80 ? 9.926 1.581 -1.698 1.00 95.00 80 MET A CA 1
ATOM 624 C C . MET A 1 80 ? 8.643 0.750 -1.528 1.00 95.00 80 MET A C 1
ATOM 626 O O . MET A 1 80 ? 7.937 0.901 -0.528 1.00 95.00 80 MET A O 1
ATOM 630 N N . GLN A 1 81 ? 8.375 -0.185 -2.447 1.00 94.69 81 GLN A N 1
ATOM 631 C CA . GLN A 1 81 ? 7.235 -1.105 -2.346 1.00 94.69 81 GLN A CA 1
ATOM 632 C C . GLN A 1 81 ? 7.288 -1.960 -1.078 1.00 94.69 81 GLN A C 1
ATOM 634 O O . GLN A 1 81 ? 6.270 -2.141 -0.411 1.00 94.69 81 GLN A O 1
ATOM 639 N N . GLN A 1 82 ? 8.463 -2.477 -0.715 1.00 95.81 82 GLN A N 1
ATOM 640 C CA . GLN A 1 82 ? 8.618 -3.318 0.468 1.00 95.81 82 GLN A CA 1
ATOM 641 C C . GLN A 1 82 ? 8.302 -2.539 1.751 1.00 95.81 82 GLN A C 1
ATOM 643 O O . GLN A 1 82 ? 7.593 -3.053 2.619 1.00 95.81 82 GLN A O 1
ATOM 648 N N . GLN A 1 83 ? 8.767 -1.292 1.854 1.00 95.31 83 GLN A N 1
ATOM 649 C CA . GLN A 1 83 ? 8.443 -0.416 2.984 1.00 95.31 83 GLN A CA 1
ATOM 650 C C . GLN A 1 83 ? 6.937 -0.128 3.059 1.00 95.31 83 GLN A C 1
ATOM 652 O O . GLN A 1 83 ? 6.336 -0.244 4.130 1.00 95.31 83 GLN A O 1
ATOM 657 N N . LEU A 1 84 ? 6.304 0.193 1.925 1.00 94.75 84 LEU A N 1
ATOM 658 C CA . LEU A 1 84 ? 4.858 0.412 1.861 1.00 94.75 84 LEU A CA 1
ATOM 659 C C . LEU A 1 84 ? 4.072 -0.848 2.264 1.00 94.75 84 LEU A C 1
ATOM 661 O O . LEU A 1 84 ? 3.142 -0.766 3.067 1.00 94.75 84 LEU A O 1
ATOM 665 N N . SER A 1 85 ? 4.476 -2.015 1.760 1.00 95.56 85 SER A N 1
ATOM 666 C CA . SER A 1 85 ? 3.856 -3.309 2.067 1.00 95.56 85 SER A CA 1
ATOM 667 C C . SER A 1 85 ? 3.908 -3.634 3.561 1.00 95.56 85 SER A C 1
ATOM 669 O O . SER A 1 85 ? 2.894 -4.006 4.154 1.00 95.56 85 SER A O 1
ATOM 671 N N . GLN A 1 86 ? 5.049 -3.410 4.218 1.00 96.31 86 GLN A N 1
ATOM 672 C CA . GLN A 1 86 ? 5.191 -3.622 5.663 1.00 96.31 86 GLN A CA 1
ATOM 673 C C . GLN A 1 86 ? 4.227 -2.749 6.478 1.00 96.31 86 GLN A C 1
ATOM 675 O O . GLN A 1 86 ? 3.586 -3.218 7.426 1.00 96.31 86 GLN A O 1
ATOM 680 N N . GLU A 1 87 ? 4.089 -1.479 6.107 1.00 95.75 87 GLU A N 1
ATOM 681 C CA . GLU A 1 87 ? 3.227 -0.535 6.820 1.00 95.75 87 GLU A CA 1
ATOM 682 C C . GLU A 1 87 ? 1.738 -0.794 6.544 1.00 95.75 87 GLU A C 1
ATOM 684 O O . GLU A 1 87 ? 0.916 -0.662 7.460 1.00 95.75 87 GLU A O 1
ATOM 689 N N . ALA A 1 88 ? 1.394 -1.246 5.334 1.00 92.94 88 ALA A N 1
ATOM 690 C CA . ALA A 1 88 ? 0.054 -1.716 4.988 1.00 92.94 88 ALA A CA 1
ATOM 691 C C . ALA A 1 88 ? -0.317 -2.991 5.766 1.00 92.94 88 ALA A C 1
ATOM 693 O O . ALA A 1 88 ? -1.391 -3.058 6.363 1.00 92.94 88 ALA A O 1
ATOM 694 N N . GLN A 1 89 ? 0.590 -3.967 5.873 1.00 94.00 89 GLN A N 1
ATOM 695 C CA . GLN A 1 89 ? 0.376 -5.167 6.693 1.00 94.00 89 GLN A CA 1
ATOM 696 C C . GLN A 1 89 ? 0.192 -4.829 8.176 1.00 94.00 89 GLN A C 1
ATOM 698 O O . GLN A 1 89 ? -0.626 -5.442 8.870 1.00 94.00 89 GLN A O 1
ATOM 703 N N . LYS A 1 90 ? 0.942 -3.848 8.689 1.00 93.12 90 LYS A N 1
ATOM 704 C CA . LYS A 1 90 ? 0.776 -3.362 10.063 1.00 93.12 90 LYS A CA 1
ATOM 705 C C . LYS A 1 90 ? -0.610 -2.747 10.269 1.00 93.12 90 LYS A C 1
ATOM 707 O O . LYS A 1 90 ? -1.250 -3.046 11.278 1.00 93.12 90 LYS A O 1
ATOM 712 N N . LEU A 1 91 ? -1.084 -1.942 9.316 1.00 91.38 91 LEU A N 1
ATOM 713 C CA . LEU A 1 91 ? -2.440 -1.395 9.338 1.00 91.38 91 LEU A CA 1
ATOM 714 C C . LEU A 1 91 ? -3.495 -2.509 9.294 1.00 91.38 91 LEU A C 1
ATOM 716 O O . LEU A 1 91 ? -4.381 -2.523 10.142 1.00 91.38 91 LEU A O 1
ATOM 720 N N . ASP A 1 92 ? -3.369 -3.487 8.395 1.00 91.00 92 ASP A N 1
ATOM 721 C CA . ASP A 1 92 ? -4.327 -4.594 8.274 1.00 91.00 92 ASP A CA 1
ATOM 722 C C . ASP A 1 92 ? -4.465 -5.394 9.581 1.00 91.00 92 ASP A C 1
ATOM 724 O O . ASP A 1 92 ? -5.576 -5.616 10.075 1.00 91.00 92 ASP A O 1
ATOM 728 N N . LYS A 1 93 ? -3.341 -5.713 10.236 1.00 89.44 93 LYS A N 1
ATOM 729 C CA . LYS A 1 93 ? -3.331 -6.371 11.556 1.00 89.44 93 LYS A CA 1
ATOM 730 C C . LYS A 1 93 ? -4.067 -5.559 12.627 1.00 89.44 93 LYS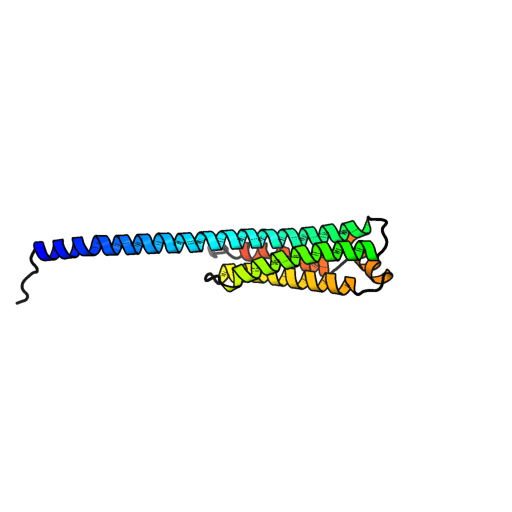 A C 1
ATOM 732 O O . LYS A 1 93 ? -4.746 -6.142 13.479 1.00 89.44 93 LYS A O 1
ATOM 737 N N . MET A 1 94 ? -3.943 -4.230 12.600 1.00 85.69 94 MET A N 1
ATOM 738 C CA . MET A 1 94 ? -4.683 -3.344 13.505 1.00 85.69 94 MET A CA 1
ATOM 739 C C . MET A 1 94 ? -6.180 -3.326 13.164 1.00 85.69 94 MET A C 1
ATOM 741 O O . MET A 1 94 ? -7.010 -3.403 14.074 1.00 85.69 94 MET A O 1
ATOM 745 N N . THR A 1 95 ? -6.522 -3.300 11.873 1.00 81.19 95 THR A N 1
ATOM 7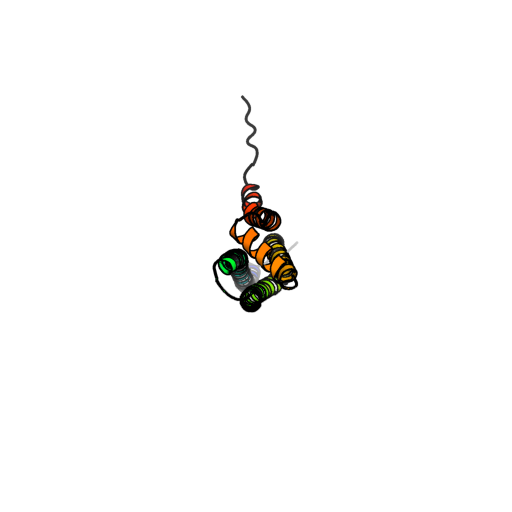46 C CA . THR A 1 95 ? -7.886 -3.130 11.354 1.00 81.19 95 THR A CA 1
ATOM 747 C C . THR A 1 95 ? -8.762 -4.383 11.431 1.00 81.19 95 THR A C 1
ATOM 749 O O . THR A 1 95 ? -9.976 -4.272 11.631 1.00 81.19 95 THR A O 1
ATOM 752 N N . ILE A 1 96 ? -8.193 -5.589 11.346 1.00 77.88 96 ILE A N 1
ATOM 753 C CA . ILE A 1 96 ? -8.945 -6.854 11.499 1.00 77.88 96 ILE A CA 1
ATOM 754 C C . ILE A 1 96 ? -9.636 -6.946 12.870 1.00 77.88 96 ILE A C 1
ATOM 756 O O . ILE A 1 96 ? -10.723 -7.507 12.983 1.00 77.88 96 ILE A O 1
ATOM 760 N N . ARG A 1 97 ? -9.034 -6.366 13.915 1.00 71.50 97 ARG A N 1
ATOM 761 C CA . ARG A 1 97 ? -9.481 -6.492 15.315 1.00 71.50 97 ARG A CA 1
ATOM 762 C C . ARG A 1 97 ? -10.200 -5.245 15.841 1.00 71.50 97 ARG A C 1
ATOM 764 O O . ARG A 1 97 ? -10.188 -5.005 17.055 1.00 71.50 97 ARG A O 1
ATOM 771 N N . LEU A 1 98 ? -10.737 -4.410 14.952 1.00 72.12 98 LEU A N 1
ATOM 772 C CA . LEU A 1 98 ? -11.424 -3.171 15.316 1.00 72.12 98 LEU A CA 1
ATOM 773 C C . LEU A 1 98 ? -12.939 -3.392 15.433 1.00 72.12 98 LEU A C 1
ATOM 775 O O . LEU A 1 98 ? -13.565 -3.773 14.446 1.00 72.12 98 LEU A O 1
ATOM 779 N N . PRO A 1 99 ? -13.554 -3.102 16.598 1.00 66.25 99 PRO A N 1
ATOM 780 C CA . PRO A 1 99 ? -15.006 -3.215 16.768 1.00 66.25 99 PRO A CA 1
ATOM 781 C C . PRO A 1 99 ? -15.793 -2.189 15.937 1.00 66.25 99 PRO A C 1
ATOM 783 O O . PRO A 1 99 ? -16.938 -2.424 15.549 1.00 66.25 99 PRO A O 1
ATOM 786 N N . LEU A 1 100 ? -15.198 -1.020 15.673 1.00 75.69 100 LEU A N 1
ATOM 787 C CA . LEU A 1 100 ? -15.890 0.109 15.059 1.00 75.69 100 LEU A CA 1
ATOM 788 C C . LEU A 1 100 ? -15.942 -0.020 13.529 1.00 75.69 100 LEU A C 1
ATOM 790 O O . LEU A 1 100 ? -15.053 0.440 12.811 1.00 75.69 100 LEU A O 1
ATOM 794 N N . LYS A 1 101 ? -17.032 -0.610 13.024 1.00 77.50 101 LYS A N 1
ATOM 795 C CA . LYS A 1 101 ? -17.236 -0.931 11.595 1.00 77.50 101 LYS A CA 1
ATOM 796 C C . LYS A 1 101 ? -17.028 0.246 10.633 1.00 77.50 101 LYS A C 1
ATOM 798 O O . LYS A 1 101 ? -16.572 0.041 9.514 1.00 77.50 101 LYS A O 1
ATOM 803 N N . ARG A 1 102 ? -17.368 1.479 11.030 1.00 74.44 102 ARG A N 1
ATOM 804 C CA . ARG A 1 102 ? -17.197 2.662 10.165 1.00 74.44 102 ARG A CA 1
ATOM 805 C C . ARG A 1 102 ? -15.721 2.996 9.939 1.00 74.44 102 ARG A C 1
ATOM 807 O O . ARG A 1 102 ? -15.305 3.133 8.797 1.00 74.44 102 ARG A O 1
ATOM 814 N N . LEU A 1 103 ? -14.947 3.053 11.019 1.00 75.00 103 LEU A N 1
ATOM 815 C CA . LEU A 1 103 ? -13.501 3.273 10.983 1.00 75.00 103 LEU A CA 1
ATOM 816 C C . LEU A 1 103 ? -12.810 2.158 10.198 1.00 75.00 103 LEU A C 1
ATOM 818 O O . LEU A 1 103 ? -11.955 2.408 9.356 1.00 75.00 103 LEU A O 1
ATOM 822 N N . GLN A 1 104 ? -13.256 0.921 10.423 1.00 80.75 104 GLN A N 1
ATOM 823 C CA . GLN A 1 104 ? -12.771 -0.238 9.694 1.00 80.75 104 GLN A CA 1
ATOM 824 C C . GLN A 1 104 ? -12.998 -0.100 8.181 1.00 80.75 104 GLN A C 1
ATOM 826 O O . GLN A 1 104 ? -12.108 -0.442 7.412 1.00 80.75 104 GLN A O 1
ATOM 831 N N . ARG A 1 105 ? -14.150 0.423 7.731 1.00 80.56 105 ARG A N 1
ATOM 832 C CA . ARG A 1 105 ? -14.418 0.665 6.300 1.00 80.56 105 ARG A CA 1
ATOM 833 C C . ARG A 1 105 ? -13.470 1.701 5.697 1.00 80.56 105 ARG A C 1
ATOM 835 O O . ARG A 1 105 ? -12.945 1.454 4.617 1.00 80.56 105 ARG A O 1
ATOM 842 N N . GLU A 1 106 ? -13.237 2.816 6.386 1.00 79.75 106 GLU A N 1
ATOM 843 C CA . GLU A 1 106 ? -12.318 3.869 5.922 1.00 79.75 106 GLU A CA 1
ATOM 844 C C . GLU A 1 106 ? -10.882 3.335 5.797 1.00 79.75 106 GLU A C 1
ATOM 846 O O . GLU A 1 106 ? -10.234 3.504 4.768 1.00 79.75 106 GLU A O 1
ATOM 851 N N . GLN A 1 107 ? -10.414 2.583 6.791 1.00 84.44 107 GLN A N 1
ATOM 852 C CA . GLN A 1 107 ? -9.081 1.973 6.764 1.00 84.44 107 GLN A CA 1
ATOM 853 C C . GLN A 1 107 ? -8.963 0.861 5.720 1.00 84.44 107 GLN A C 1
ATOM 855 O O . GLN A 1 107 ? -7.945 0.746 5.043 1.00 84.44 107 GLN A O 1
ATOM 860 N N . ARG A 1 108 ? -10.018 0.058 5.537 1.00 86.88 108 ARG A N 1
ATOM 861 C CA . ARG A 1 108 ? -10.080 -0.962 4.481 1.00 86.88 108 ARG A CA 1
ATOM 862 C C . ARG A 1 108 ? -10.041 -0.349 3.087 1.00 86.88 108 ARG A C 1
ATOM 864 O O . ARG A 1 108 ? -9.482 -0.966 2.191 1.00 86.88 108 ARG A O 1
ATOM 871 N N . HIS A 1 109 ? -10.613 0.836 2.899 1.00 86.62 109 HIS A N 1
ATOM 872 C CA . HIS A 1 109 ? -10.505 1.558 1.636 1.00 86.62 109 HIS A CA 1
ATOM 873 C C . HIS A 1 109 ? -9.050 1.954 1.347 1.00 86.62 109 HIS A C 1
ATOM 875 O O . HIS A 1 109 ? -8.552 1.663 0.265 1.00 86.62 109 HIS A O 1
ATOM 881 N N . ILE A 1 110 ? -8.337 2.492 2.341 1.00 89.38 110 ILE A N 1
ATOM 882 C CA . ILE A 1 110 ? -6.899 2.785 2.221 1.00 89.38 110 ILE A CA 1
ATOM 883 C C . ILE A 1 110 ? -6.074 1.517 1.955 1.00 89.38 110 ILE A C 1
ATOM 885 O O . ILE A 1 110 ? -5.177 1.544 1.121 1.00 89.38 110 ILE A O 1
ATOM 889 N N . LEU A 1 111 ? -6.394 0.394 2.605 1.00 91.56 111 LEU A N 1
ATOM 890 C CA . LEU A 1 111 ? -5.715 -0.883 2.352 1.00 91.56 111 LEU A CA 1
ATOM 891 C C . LEU A 1 111 ? -5.932 -1.404 0.928 1.00 91.56 111 LEU A C 1
ATOM 893 O O . LEU A 1 111 ? -4.991 -1.917 0.339 1.00 91.56 111 LEU A O 1
ATOM 897 N N . ARG A 1 112 ? -7.136 -1.253 0.360 1.00 91.19 112 ARG A N 1
ATOM 898 C CA . ARG A 1 112 ? -7.400 -1.619 -1.044 1.00 91.19 112 ARG A CA 1
ATOM 899 C C . ARG A 1 112 ? -6.580 -0.775 -2.012 1.00 91.19 112 ARG A C 1
ATOM 901 O O . ARG A 1 112 ? -6.060 -1.308 -2.980 1.00 91.19 112 ARG A O 1
ATOM 908 N N . HIS A 1 113 ? -6.450 0.518 -1.728 1.00 92.31 113 HIS A N 1
ATOM 909 C CA . HIS A 1 113 ? -5.599 1.413 -2.509 1.00 92.31 113 HIS A CA 1
ATOM 910 C C . HIS A 1 113 ? -4.124 1.022 -2.418 1.00 92.31 113 HIS A C 1
ATOM 912 O O . HIS A 1 113 ? -3.449 0.951 -3.440 1.00 92.31 113 HIS A O 1
ATOM 918 N N . ALA A 1 114 ? -3.638 0.697 -1.219 1.00 93.44 114 ALA A N 1
ATOM 919 C CA . ALA A 1 114 ? -2.263 0.237 -1.041 1.00 93.44 114 ALA A CA 1
ATOM 920 C C . ALA A 1 114 ? -2.004 -1.071 -1.795 1.00 93.44 114 ALA A C 1
ATOM 922 O O . ALA A 1 114 ? -0.988 -1.196 -2.470 1.00 93.44 114 ALA A O 1
ATOM 923 N N . ASP A 1 115 ? -2.939 -2.016 -1.715 1.00 95.31 115 ASP A N 1
ATOM 924 C CA . ASP A 1 115 ? -2.860 -3.298 -2.411 1.00 95.31 115 ASP A CA 1
ATOM 925 C C . ASP A 1 115 ? -2.848 -3.127 -3.934 1.00 95.31 115 ASP A C 1
ATOM 927 O O . ASP A 1 115 ? -1.988 -3.685 -4.615 1.00 95.31 115 ASP A O 1
ATOM 931 N N . TRP A 1 116 ? -3.743 -2.287 -4.463 1.00 95.56 116 TRP A N 1
ATOM 932 C CA . TRP A 1 116 ? -3.772 -1.951 -5.884 1.00 95.56 116 TRP A CA 1
ATOM 933 C C . TRP A 1 116 ? -2.452 -1.324 -6.342 1.00 95.56 116 TRP A C 1
ATOM 935 O O . TRP A 1 116 ? -1.882 -1.769 -7.336 1.00 95.56 116 TRP A O 1
ATOM 945 N N . LEU A 1 117 ? -1.930 -0.340 -5.598 1.00 94.38 117 LEU A N 1
ATOM 946 C CA . LEU A 1 117 ? -0.685 0.348 -5.946 1.00 94.38 117 LEU A CA 1
ATOM 947 C C . LEU A 1 117 ? 0.512 -0.610 -5.942 1.00 94.38 117 LEU A C 1
ATOM 949 O O . LEU A 1 117 ? 1.344 -0.557 -6.845 1.00 94.38 117 LEU A O 1
ATOM 953 N N . LEU A 1 118 ? 0.601 -1.492 -4.943 1.00 95.38 118 LEU A N 1
ATOM 954 C CA . LEU A 1 118 ? 1.670 -2.487 -4.861 1.00 95.38 118 LEU A CA 1
ATOM 955 C C . LEU A 1 118 ? 1.642 -3.428 -6.068 1.00 95.38 118 LEU A C 1
ATOM 957 O O . LEU A 1 118 ? 2.668 -3.590 -6.721 1.00 95.38 118 LEU A O 1
ATOM 961 N N . HIS A 1 119 ? 0.474 -3.980 -6.405 1.00 95.44 119 HIS A N 1
ATOM 962 C CA . HIS A 1 119 ? 0.322 -4.843 -7.579 1.00 95.44 119 HIS A CA 1
ATOM 963 C C . HIS A 1 119 ? 0.614 -4.104 -8.887 1.00 95.44 119 HIS A C 1
ATOM 965 O O . HIS A 1 119 ? 1.258 -4.658 -9.777 1.00 95.44 119 HIS A O 1
ATOM 971 N N . TYR A 1 120 ? 0.169 -2.850 -9.002 1.00 93.75 120 TYR A N 1
ATOM 972 C CA . TYR A 1 120 ? 0.410 -2.029 -10.182 1.00 93.75 120 TYR A CA 1
ATOM 973 C C . TYR A 1 120 ? 1.906 -1.849 -10.433 1.00 93.75 120 TYR A C 1
ATOM 975 O O . TYR A 1 120 ? 2.415 -2.194 -11.499 1.00 93.75 120 TYR A O 1
ATOM 983 N N . LEU A 1 121 ? 2.632 -1.382 -9.418 1.00 93.50 121 LEU A N 1
ATOM 984 C CA . LEU A 1 121 ? 4.063 -1.147 -9.537 1.00 93.50 121 LEU A CA 1
ATOM 985 C C . LEU A 1 121 ? 4.847 -2.461 -9.714 1.00 93.50 121 LEU A C 1
ATOM 987 O O . LEU A 1 121 ? 5.842 -2.480 -10.434 1.00 93.50 121 LEU A O 1
ATOM 991 N N . ASP A 1 122 ? 4.428 -3.558 -9.073 1.00 94.19 122 ASP A N 1
ATOM 992 C CA . ASP A 1 122 ? 5.080 -4.868 -9.219 1.00 94.19 122 ASP A CA 1
ATOM 993 C C . ASP A 1 122 ? 4.916 -5.439 -10.635 1.00 94.19 122 ASP A C 1
ATOM 995 O O . ASP A 1 122 ? 5.868 -5.970 -11.210 1.00 94.19 122 ASP A O 1
ATOM 999 N N . SER A 1 123 ? 3.758 -5.221 -11.267 1.00 93.81 123 SER A N 1
ATOM 1000 C CA . SER A 1 123 ? 3.544 -5.625 -12.661 1.00 93.81 123 SER A CA 1
ATOM 1001 C C . SER A 1 123 ? 4.551 -4.975 -13.622 1.00 93.81 123 SER A C 1
ATOM 1003 O O . SER A 1 123 ? 5.087 -5.648 -14.503 1.00 93.81 123 SER A O 1
ATOM 1005 N N . HIS A 1 124 ? 4.912 -3.711 -13.381 1.00 92.06 124 HIS A N 1
ATOM 1006 C CA . HIS A 1 124 ? 5.908 -2.984 -14.172 1.00 92.06 124 HIS A CA 1
ATOM 1007 C C . HIS A 1 124 ? 7.357 -3.323 -13.802 1.00 92.06 124 HIS A C 1
ATOM 1009 O O . HIS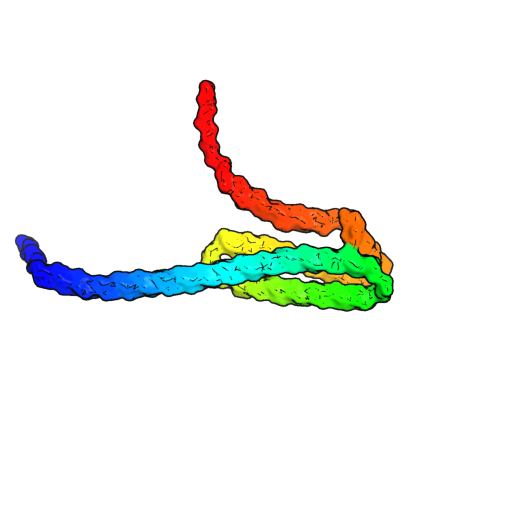 A 1 124 ? 8.271 -3.131 -14.604 1.00 92.06 124 HIS A O 1
ATOM 1015 N N . LEU A 1 125 ? 7.615 -3.902 -12.626 1.00 90.75 125 LEU A N 1
ATOM 1016 C CA . LEU A 1 125 ? 8.939 -4.454 -12.322 1.00 90.75 125 LEU A CA 1
ATOM 1017 C C . LEU A 1 125 ? 9.269 -5.672 -13.194 1.00 90.75 125 LEU A C 1
ATOM 1019 O O . LEU A 1 125 ? 10.449 -5.892 -13.504 1.00 90.75 125 LEU A O 1
ATOM 1023 N N . ALA A 1 126 ? 8.253 -6.438 -13.599 1.00 88.56 126 ALA A N 1
ATOM 1024 C CA . ALA A 1 126 ? 8.390 -7.603 -14.470 1.00 88.56 126 ALA A CA 1
ATOM 1025 C C . ALA A 1 126 ? 8.575 -7.245 -15.957 1.00 88.56 126 ALA A C 1
ATOM 1027 O O . ALA A 1 126 ? 9.013 -8.091 -16.738 1.00 88.56 126 ALA A O 1
ATOM 1028 N N . ASP A 1 127 ? 8.292 -6.000 -16.350 1.00 91.62 127 ASP A N 1
ATOM 1029 C CA . ASP A 1 127 ? 8.440 -5.539 -17.728 1.00 91.62 127 ASP A CA 1
ATOM 1030 C C . ASP A 1 127 ? 9.897 -5.579 -18.212 1.00 91.62 127 ASP A C 1
ATOM 1032 O O . ASP A 1 127 ? 10.850 -5.500 -17.433 1.00 91.62 127 ASP A O 1
ATOM 1036 N N . ASN A 1 128 ? 10.100 -5.654 -19.528 1.00 93.12 128 ASN A N 1
ATOM 1037 C CA . ASN A 1 128 ? 11.430 -5.439 -20.101 1.00 93.12 128 ASN A CA 1
ATOM 1038 C C . ASN A 1 128 ? 11.903 -3.988 -19.872 1.00 93.12 128 ASN A C 1
ATOM 1040 O O . ASN A 1 128 ? 11.120 -3.121 -19.488 1.00 93.12 128 ASN A O 1
ATOM 1044 N N . GLU A 1 129 ? 13.191 -3.714 -20.093 1.00 91.75 129 GLU A N 1
ATOM 1045 C CA . GLU A 1 129 ? 13.770 -2.396 -19.790 1.00 91.75 129 GLU A CA 1
ATOM 1046 C C . GLU A 1 129 ? 13.050 -1.255 -20.514 1.00 91.75 129 GLU A C 1
ATOM 1048 O O . GLU A 1 129 ? 12.683 -0.274 -19.877 1.00 91.75 129 GLU A O 1
ATOM 1053 N N . GLY A 1 130 ? 12.777 -1.405 -21.815 1.00 90.75 130 GLY A N 1
ATOM 1054 C CA . GLY A 1 130 ? 12.098 -0.377 -22.607 1.00 90.75 130 GLY A CA 1
ATOM 1055 C C . GLY A 1 130 ? 10.701 -0.046 -22.079 1.00 90.75 130 GLY A C 1
ATOM 1056 O O . GLY A 1 130 ? 10.380 1.122 -21.884 1.00 90.75 130 GLY A O 1
ATOM 1057 N N . LYS A 1 131 ? 9.889 -1.065 -21.778 1.00 94.44 131 LYS A N 1
ATOM 1058 C CA . LYS A 1 131 ? 8.554 -0.885 -21.184 1.00 94.44 131 LYS A CA 1
ATOM 1059 C C . LYS A 1 131 ? 8.618 -0.269 -19.789 1.00 94.44 131 LYS A C 1
ATOM 1061 O O . LYS A 1 131 ? 7.816 0.601 -19.476 1.00 94.44 131 LYS A O 1
ATOM 1066 N N . PHE A 1 132 ? 9.592 -0.674 -18.978 1.00 93.75 132 PHE A N 1
ATOM 1067 C CA . PHE A 1 132 ? 9.798 -0.095 -17.654 1.00 93.75 132 PHE A CA 1
ATOM 1068 C C . PHE A 1 132 ? 10.176 1.394 -17.729 1.00 93.75 132 PHE A C 1
ATOM 1070 O O . PHE A 1 132 ? 9.665 2.195 -16.950 1.00 93.75 132 PHE A O 1
ATOM 1077 N N . PHE A 1 133 ? 11.023 1.791 -18.683 1.00 92.62 133 PHE A N 1
ATOM 1078 C CA . PHE A 1 133 ? 11.348 3.203 -18.901 1.00 92.62 133 PHE A CA 1
ATOM 1079 C C . PHE A 1 133 ? 10.162 4.009 -19.431 1.00 92.62 133 PHE A C 1
ATOM 1081 O O . PHE A 1 133 ? 9.979 5.136 -18.979 1.00 92.62 133 PHE A O 1
ATOM 1088 N N . LEU A 1 134 ? 9.352 3.444 -20.334 1.00 93.50 134 LEU A N 1
ATOM 1089 C CA . LEU A 1 134 ? 8.105 4.074 -20.784 1.00 93.50 134 LEU A CA 1
ATOM 1090 C C . LEU A 1 134 ? 7.152 4.303 -19.610 1.00 93.50 134 LEU A C 1
ATOM 1092 O O . LEU A 1 134 ? 6.677 5.414 -19.425 1.00 93.50 134 LEU A O 1
ATOM 1096 N N . PHE A 1 135 ? 6.978 3.301 -18.747 1.00 94.12 135 PHE A N 1
ATOM 1097 C CA . PHE A 1 135 ? 6.217 3.452 -17.509 1.00 94.12 135 PHE A CA 1
ATOM 1098 C C . PHE A 1 135 ? 6.750 4.603 -16.636 1.00 94.12 135 PHE A C 1
ATOM 1100 O O . PHE A 1 135 ? 5.984 5.466 -16.213 1.00 94.12 135 PHE A O 1
ATOM 1107 N N . LEU A 1 136 ? 8.062 4.650 -16.373 1.00 92.81 136 LEU A N 1
ATOM 1108 C CA . LEU A 1 136 ? 8.656 5.726 -15.573 1.00 92.81 136 LEU A CA 1
ATOM 1109 C C . LEU A 1 136 ? 8.480 7.103 -16.224 1.00 92.81 136 LEU A C 1
ATOM 1111 O O . LEU A 1 136 ? 8.247 8.081 -15.514 1.00 92.81 136 LEU A O 1
ATOM 1115 N N . HIS A 1 137 ? 8.594 7.173 -17.550 1.00 92.62 137 HIS A N 1
ATOM 1116 C CA . HIS A 1 137 ? 8.364 8.382 -18.331 1.00 92.62 137 HIS A CA 1
ATOM 1117 C C . HIS A 1 137 ? 6.916 8.859 -18.193 1.00 92.62 137 HIS A C 1
ATOM 1119 O O . HIS A 1 137 ? 6.692 10.004 -17.807 1.00 92.62 137 HIS A O 1
ATOM 1125 N N . ASP A 1 138 ? 5.945 7.981 -18.440 1.00 90.31 138 ASP A N 1
ATOM 1126 C CA . ASP A 1 138 ? 4.521 8.319 -18.398 1.00 90.31 138 ASP A CA 1
ATOM 1127 C C . ASP A 1 138 ? 4.102 8.753 -16.991 1.00 90.31 138 ASP A C 1
ATOM 1129 O O . ASP A 1 138 ? 3.379 9.734 -16.804 1.00 90.31 138 ASP A O 1
ATOM 1133 N N . LEU A 1 139 ? 4.650 8.087 -15.972 1.00 90.69 139 LEU A N 1
ATOM 1134 C CA . LEU A 1 139 ? 4.463 8.482 -14.585 1.00 90.69 139 LEU A CA 1
ATOM 1135 C C . LEU A 1 139 ? 5.071 9.864 -14.298 1.00 90.69 139 LEU A C 1
ATOM 1137 O O . LEU A 1 139 ? 4.460 10.666 -13.591 1.00 90.69 139 LEU A O 1
ATOM 1141 N N . ALA A 1 140 ? 6.274 10.147 -14.806 1.00 89.75 140 ALA A N 1
ATOM 1142 C CA . ALA A 1 140 ? 6.962 11.423 -14.609 1.00 89.75 140 ALA A CA 1
ATOM 1143 C C . ALA A 1 140 ? 6.293 12.590 -15.354 1.00 89.75 140 ALA A C 1
ATOM 1145 O O . ALA A 1 140 ? 6.390 13.725 -14.890 1.00 89.75 140 ALA A O 1
ATOM 1146 N N . MET A 1 141 ? 5.618 12.310 -16.469 1.00 91.06 141 MET A N 1
ATOM 1147 C CA . MET A 1 141 ? 4.857 13.283 -17.259 1.00 91.06 141 MET A CA 1
ATOM 1148 C C . MET A 1 141 ? 3.400 13.438 -16.801 1.00 91.06 141 MET A C 1
ATOM 1150 O O . MET A 1 141 ? 2.650 14.180 -17.429 1.00 91.06 141 MET A O 1
ATOM 1154 N N . ASP A 1 142 ? 2.992 12.757 -15.724 1.00 85.50 142 ASP A N 1
ATOM 1155 C CA . ASP A 1 142 ? 1.602 12.729 -15.250 1.00 85.50 142 ASP A CA 1
ATOM 1156 C C . ASP A 1 142 ? 0.596 12.249 -16.318 1.00 85.50 142 ASP A C 1
ATOM 1158 O O . ASP A 1 142 ? -0.581 12.600 -16.270 1.00 85.50 142 ASP A O 1
ATOM 1162 N N . SER A 1 143 ? 1.047 11.430 -17.274 1.00 88.06 143 SER A N 1
ATOM 1163 C CA . SER A 1 143 ? 0.240 10.921 -18.394 1.00 88.06 143 SER A CA 1
ATOM 1164 C C . SER A 1 143 ? -0.259 9.487 -18.193 1.00 88.06 143 SER A C 1
ATOM 1166 O O . SER A 1 143 ? -0.857 8.904 -19.092 1.00 88.06 143 SER A O 1
ATOM 1168 N N . ASP A 1 144 ? 0.001 8.897 -17.028 1.00 89.94 144 ASP A N 1
ATOM 1169 C CA . ASP A 1 144 ? -0.515 7.584 -16.650 1.00 89.94 144 ASP A CA 1
ATOM 1170 C C . ASP A 1 144 ? -1.947 7.706 -16.095 1.00 89.94 144 ASP A C 1
ATOM 1172 O O . ASP A 1 144 ? -2.159 8.048 -14.925 1.00 89.94 144 ASP A O 1
ATOM 1176 N N . ASP A 1 145 ? -2.934 7.397 -16.942 1.00 87.56 145 ASP A N 1
ATOM 1177 C CA . ASP A 1 145 ? -4.363 7.484 -16.610 1.00 87.56 145 ASP A CA 1
ATOM 1178 C C . ASP A 1 145 ? -4.747 6.621 -15.398 1.00 87.56 145 ASP A C 1
ATOM 1180 O O . ASP A 1 145 ? -5.571 7.022 -14.574 1.00 87.56 145 ASP A O 1
ATOM 1184 N N . LYS A 1 146 ? -4.120 5.448 -15.228 1.00 89.50 146 LYS A N 1
ATOM 1185 C CA . LYS A 1 146 ? -4.427 4.547 -14.105 1.00 89.50 146 LYS A CA 1
ATOM 1186 C C . LYS A 1 146 ? -3.980 5.158 -12.785 1.00 89.50 146 LYS A C 1
ATOM 1188 O O . LYS A 1 146 ? -4.674 5.038 -11.774 1.00 89.50 146 LYS A O 1
ATOM 1193 N N . VAL A 1 147 ? -2.818 5.806 -12.782 1.00 88.12 147 VAL A N 1
ATOM 1194 C CA . VAL A 1 147 ? -2.297 6.499 -11.600 1.00 88.12 147 VAL A CA 1
ATOM 1195 C C . VAL A 1 147 ? -3.096 7.767 -11.313 1.00 88.12 147 VAL A C 1
ATOM 1197 O O . VAL A 1 147 ? -3.347 8.069 -10.143 1.00 88.12 147 VAL A O 1
ATOM 1200 N N . LEU A 1 148 ? -3.548 8.480 -12.344 1.00 86.50 148 LEU A N 1
ATOM 1201 C CA . LEU A 1 148 ? -4.426 9.636 -12.180 1.00 86.50 148 LEU A CA 1
ATOM 1202 C C . LEU A 1 148 ? -5.781 9.245 -11.566 1.00 86.50 148 LEU A C 1
ATOM 1204 O O . LEU A 1 148 ? -6.226 9.871 -10.596 1.00 86.50 148 LEU A O 1
ATOM 1208 N N . ASP A 1 149 ? -6.404 8.178 -12.064 1.00 88.12 149 ASP A N 1
ATOM 1209 C CA . ASP A 1 149 ? -7.649 7.627 -11.518 1.00 88.12 149 ASP A CA 1
ATOM 1210 C C . ASP A 1 149 ? -7.468 7.154 -10.073 1.00 88.12 149 ASP A C 1
ATOM 1212 O O . ASP A 1 149 ? -8.304 7.428 -9.204 1.00 88.12 149 ASP A O 1
ATOM 1216 N N . PHE A 1 150 ? -6.344 6.496 -9.783 1.00 88.81 150 PHE A N 1
ATOM 1217 C CA . PHE A 1 150 ? -5.979 6.099 -8.429 1.00 88.81 150 PHE A CA 1
ATOM 1218 C C . PHE A 1 150 ? -5.880 7.302 -7.484 1.00 88.81 150 PHE A C 1
ATOM 1220 O O . PHE A 1 150 ? -6.495 7.291 -6.416 1.00 88.81 150 PHE A O 1
ATOM 1227 N N . LEU A 1 151 ? -5.151 8.356 -7.867 1.00 86.00 151 LEU A N 1
ATOM 1228 C CA . LEU A 1 151 ? -4.998 9.566 -7.051 1.00 86.00 151 LEU A CA 1
ATOM 1229 C C . LEU A 1 151 ? -6.339 10.272 -6.837 1.00 86.00 151 LEU A C 1
ATOM 1231 O O . LEU A 1 151 ? -6.647 10.696 -5.719 1.00 86.00 151 LEU A O 1
ATOM 1235 N N . THR A 1 152 ? -7.166 10.338 -7.880 1.00 84.62 152 THR A N 1
ATOM 1236 C CA . THR A 1 152 ? -8.538 10.848 -7.786 1.00 84.62 152 THR A CA 1
ATOM 1237 C C . THR A 1 152 ? -9.347 10.041 -6.773 1.00 84.62 152 THR A C 1
ATOM 1239 O O . THR A 1 152 ? -9.923 10.613 -5.846 1.00 84.62 152 THR A O 1
ATOM 1242 N N . SER A 1 153 ? -9.325 8.710 -6.875 1.00 82.50 153 SER A N 1
ATOM 1243 C CA . SER A 1 153 ? -10.047 7.806 -5.974 1.00 82.50 153 SER A CA 1
ATOM 1244 C C . SER A 1 153 ? -9.551 7.885 -4.524 1.00 82.50 153 SER A C 1
ATOM 1246 O O . SER A 1 153 ? -10.340 7.816 -3.578 1.00 82.50 153 SER A O 1
ATOM 1248 N N . LEU A 1 154 ? -8.247 8.082 -4.333 1.00 78.75 154 LEU A N 1
ATOM 1249 C CA . LEU A 1 154 ? -7.612 8.281 -3.033 1.00 78.75 154 LEU A CA 1
ATOM 1250 C C . LEU A 1 154 ? -8.101 9.586 -2.372 1.00 78.75 154 LEU A C 1
ATOM 1252 O O . LEU A 1 154 ? -8.436 9.608 -1.180 1.00 78.75 154 LEU A O 1
ATOM 1256 N N . HIS A 1 155 ? -8.201 10.666 -3.153 1.00 71.69 155 HIS A N 1
ATOM 1257 C CA . HIS A 1 155 ? -8.672 11.979 -2.703 1.00 71.69 155 HIS A CA 1
ATOM 1258 C C . HIS A 1 155 ? -10.198 12.085 -2.551 1.00 71.69 155 HIS A C 1
ATOM 1260 O O . HIS A 1 155 ? -10.674 12.891 -1.739 1.00 71.69 155 HIS A O 1
ATOM 1266 N N . ASP A 1 156 ? -10.966 11.238 -3.240 1.00 67.19 156 ASP A N 1
ATOM 1267 C CA . ASP A 1 156 ? -12.434 11.201 -3.171 1.00 67.19 156 ASP A CA 1
ATOM 1268 C C . ASP A 1 156 ? -12.978 10.764 -1.795 1.00 67.19 156 ASP A C 1
ATOM 1270 O O . ASP A 1 156 ? -14.160 10.932 -1.480 1.00 67.19 156 ASP A O 1
ATOM 1274 N N . THR A 1 157 ? -12.106 10.330 -0.882 1.00 53.47 157 THR A N 1
ATOM 1275 C CA . THR A 1 157 ? -12.420 10.221 0.553 1.00 53.47 157 THR A CA 1
ATOM 1276 C C . THR A 1 157 ? -12.943 11.534 1.161 1.00 53.47 157 THR A C 1
ATOM 1278 O O . THR A 1 157 ? -13.722 11.494 2.123 1.00 53.47 157 THR A O 1
ATOM 1281 N N . LYS A 1 158 ? -12.628 12.706 0.581 1.00 50.28 158 LYS A N 1
ATOM 1282 C CA . LYS A 1 158 ? -13.259 13.986 0.968 1.00 50.28 158 LYS A CA 1
ATOM 1283 C C . LYS A 1 158 ? -14.773 14.006 0.714 1.00 50.28 158 LYS A C 1
ATOM 1285 O O . LYS A 1 158 ? -15.505 14.612 1.500 1.00 50.28 158 LYS A O 1
ATOM 1290 N N . ARG A 1 159 ? -15.276 13.295 -0.301 1.00 44.25 159 ARG A N 1
ATOM 1291 C CA . ARG A 1 159 ? -16.712 13.225 -0.624 1.00 44.25 159 ARG A CA 1
ATOM 1292 C C . ARG A 1 159 ? -17.505 12.472 0.453 1.00 44.25 159 ARG A C 1
ATOM 1294 O O . ARG A 1 159 ? -18.610 12.878 0.798 1.00 44.25 159 ARG A O 1
ATOM 1301 N N . PHE A 1 160 ? -16.897 11.478 1.105 1.00 42.56 160 PHE A N 1
ATOM 1302 C CA . PHE A 1 160 ? -17.498 10.770 2.248 1.00 42.56 160 PHE A CA 1
ATOM 1303 C C . PHE A 1 160 ? -17.476 11.559 3.569 1.00 42.56 160 PHE A C 1
ATOM 1305 O O . PHE A 1 160 ? -18.310 11.301 4.443 1.00 42.56 160 PHE A O 1
ATOM 1312 N N . ARG A 1 161 ? -16.574 12.542 3.722 1.00 43.53 161 ARG A N 1
ATOM 1313 C CA . ARG A 1 161 ? -16.626 13.519 4.827 1.00 43.53 161 ARG A CA 1
ATOM 1314 C C . ARG A 1 161 ? -17.715 14.576 4.611 1.00 43.53 161 ARG A C 1
ATOM 1316 O O . ARG A 1 161 ? -18.380 14.934 5.579 1.00 43.53 161 ARG A O 1
ATOM 1323 N N . ASN A 1 162 ? -17.957 14.997 3.368 1.00 38.59 162 ASN A N 1
ATOM 1324 C CA . ASN A 1 162 ? -18.940 16.041 3.047 1.00 38.59 162 ASN A CA 1
ATOM 1325 C C . ASN A 1 162 ? -20.394 15.547 2.906 1.00 38.59 162 ASN A C 1
ATOM 1327 O O . ASN A 1 162 ? -21.309 16.363 2.918 1.00 38.59 162 ASN A O 1
ATOM 1331 N N . CYS A 1 163 ? -20.658 14.236 2.867 1.00 37.19 163 CYS A N 1
ATOM 1332 C CA . CYS A 1 163 ? -22.031 13.699 2.904 1.00 37.19 163 CYS A CA 1
ATOM 1333 C C . CYS A 1 163 ? -22.692 13.719 4.302 1.00 37.19 163 CYS A C 1
ATOM 1335 O O . CYS A 1 163 ? -23.764 13.144 4.486 1.00 37.19 163 CYS A O 1
ATOM 1337 N N . ARG A 1 164 ? -22.095 14.376 5.305 1.00 47.72 164 ARG A N 1
ATOM 1338 C CA . ARG A 1 164 ? -22.767 14.701 6.574 1.00 47.72 164 ARG A CA 1
ATOM 1339 C C . ARG A 1 164 ? -22.788 16.208 6.790 1.00 47.72 164 ARG A C 1
ATOM 1341 O O . ARG A 1 164 ? -21.928 16.728 7.486 1.00 47.72 164 ARG A O 1
ATOM 1348 N N . LEU A 1 165 ? -23.774 16.851 6.164 1.00 40.53 165 LEU A N 1
ATOM 1349 C CA . LEU A 1 165 ? -24.601 17.977 6.641 1.00 40.53 165 LEU A CA 1
ATOM 1350 C C . LEU A 1 165 ? -25.300 18.644 5.438 1.00 40.53 165 LEU A C 1
ATOM 1352 O O . LEU A 1 165 ? -25.214 19.844 5.224 1.00 40.53 165 LEU A O 1
ATOM 1356 N N . GLN A 1 166 ? -26.024 17.856 4.643 1.00 40.00 166 GLN A N 1
ATOM 1357 C CA . GLN A 1 166 ? -27.209 18.376 3.959 1.00 40.00 166 GLN A CA 1
ATOM 1358 C C . GLN A 1 166 ? -28.421 17.726 4.618 1.00 40.00 166 GLN A C 1
ATOM 1360 O O . GLN A 1 166 ? -29.084 16.854 4.068 1.00 40.00 166 GLN A O 1
ATOM 1365 N N . THR A 1 167 ? -28.661 18.102 5.874 1.00 40.44 167 THR A N 1
ATOM 1366 C CA . THR A 1 167 ? -30.016 18.073 6.418 1.00 40.44 167 THR A CA 1
ATOM 1367 C C . THR A 1 167 ? -30.794 19.124 5.648 1.00 40.44 167 THR A C 1
ATOM 1369 O O . THR A 1 167 ? -30.466 20.307 5.724 1.00 40.44 167 THR A O 1
ATOM 1372 N N . GLY A 1 168 ? -31.760 18.673 4.851 1.00 48.84 168 GLY A N 1
ATOM 1373 C CA . GLY A 1 168 ? -32.666 19.552 4.135 1.00 48.84 168 GLY A CA 1
ATOM 1374 C C . GLY A 1 168 ? -33.281 20.571 5.087 1.00 48.84 168 GLY A C 1
ATOM 1375 O O . GLY A 1 168 ? -33.913 20.206 6.073 1.00 48.84 168 GLY A O 1
ATOM 1376 N N . SER A 1 169 ? -33.086 21.847 4.776 1.00 36.41 169 SER A N 1
ATOM 1377 C CA . SER A 1 169 ? -33.982 22.908 5.206 1.00 36.41 169 SER A CA 1
ATOM 1378 C C . SER A 1 169 ? -34.851 23.227 4.003 1.00 36.41 169 SER A C 1
ATOM 1380 O O . SER A 1 169 ? -34.533 24.097 3.197 1.00 36.41 169 SER A O 1
ATOM 1382 N N . THR A 1 170 ? -35.927 22.464 3.847 1.00 50.62 170 THR A N 1
ATOM 1383 C CA . THR A 1 170 ? -37.107 22.959 3.149 1.00 50.62 170 THR A CA 1
ATOM 1384 C C . THR A 1 170 ? -37.613 24.177 3.905 1.00 50.62 170 THR A C 1
ATOM 1386 O O . THR A 1 170 ? -38.175 24.033 4.987 1.00 50.62 170 THR A O 1
ATOM 1389 N N . THR A 1 171 ? -37.460 25.352 3.317 1.00 43.50 171 THR A N 1
ATOM 1390 C CA . THR A 1 171 ? -38.372 26.470 3.539 1.00 43.50 171 THR A CA 1
ATOM 1391 C C . THR A 1 171 ? -38.575 27.159 2.198 1.00 43.50 171 THR A C 1
ATOM 1393 O O . THR A 1 171 ? -37.699 27.850 1.685 1.00 43.50 171 THR A O 1
ATOM 1396 N N . CYS A 1 172 ? -39.731 26.870 1.604 1.00 39.12 172 CYS A N 1
ATOM 1397 C CA . CYS A 1 172 ? -40.324 27.674 0.542 1.00 39.12 172 CYS A CA 1
ATOM 1398 C C . CYS A 1 172 ? -40.808 29.005 1.150 1.00 39.12 172 CYS A C 1
ATOM 1400 O O . CYS A 1 172 ? -41.186 29.000 2.327 1.00 39.12 172 CYS A O 1
ATOM 1402 N N . PRO A 1 173 ? -40.850 30.111 0.394 1.00 41.31 173 PRO A N 1
ATOM 1403 C CA . PRO A 1 173 ? -41.937 31.072 0.529 1.00 41.31 173 PRO A CA 1
ATOM 1404 C C . PRO A 1 173 ? -43.247 30.509 -0.046 1.00 41.31 173 PRO A C 1
ATOM 1406 O O . PRO A 1 173 ? -43.182 29.711 -1.012 1.00 41.31 173 PRO A O 1
#

pLDDT: mean 78.81, std 17.1, range [36.41, 96.31]